Protein AF-A0A834GUD8-F1 (afdb_monomer_lite)

Structure (mmCIF, N/CA/C/O backbone):
data_AF-A0A834GUD8-F1
#
_entry.id   AF-A0A834GUD8-F1
#
loop_
_atom_site.group_PDB
_atom_site.id
_atom_site.type_symbol
_atom_site.label_atom_id
_atom_site.label_alt_id
_atom_site.label_comp_id
_atom_site.label_asym_id
_atom_site.label_entity_id
_atom_site.label_seq_id
_atom_site.pdbx_PDB_ins_code
_atom_site.Cartn_x
_atom_site.Cartn_y
_atom_site.Cartn_z
_atom_site.occupancy
_atom_site.B_iso_or_equiv
_atom_site.auth_seq_id
_atom_site.auth_comp_id
_atom_site.auth_asym_id
_atom_site.auth_atom_id
_atom_site.pdbx_PDB_model_num
ATOM 1 N N . MET A 1 1 ? 42.272 -45.986 -9.118 1.00 49.66 1 MET A N 1
ATOM 2 C CA . MET A 1 1 ? 42.558 -44.817 -8.260 1.00 49.66 1 MET A CA 1
ATOM 3 C C . MET A 1 1 ? 42.253 -45.215 -6.823 1.00 49.66 1 MET A C 1
ATOM 5 O O . MET A 1 1 ? 41.093 -45.500 -6.550 1.00 49.66 1 MET A O 1
ATOM 9 N N . PRO A 1 2 ? 43.260 -45.378 -5.947 1.00 50.12 2 PRO A N 1
ATOM 10 C CA . PRO A 1 2 ? 43.029 -45.822 -4.575 1.00 50.12 2 PRO A CA 1
ATOM 11 C C . PRO A 1 2 ? 42.358 -44.709 -3.743 1.00 50.12 2 PRO A C 1
ATOM 13 O O . PRO A 1 2 ? 42.680 -43.537 -3.944 1.00 50.12 2 PRO A O 1
ATOM 16 N N . PRO A 1 3 ? 41.477 -45.044 -2.780 1.00 53.97 3 PRO A N 1
ATOM 17 C CA . PRO A 1 3 ? 40.710 -44.086 -1.966 1.00 53.97 3 PRO A CA 1
ATOM 18 C C . PRO A 1 3 ? 41.552 -43.280 -0.952 1.00 53.97 3 PRO A C 1
ATOM 20 O O . PRO A 1 3 ? 41.007 -42.685 -0.031 1.00 53.97 3 PRO A O 1
ATOM 23 N N . ASN A 1 4 ? 42.878 -43.230 -1.109 1.00 57.09 4 ASN A N 1
ATOM 24 C CA . ASN A 1 4 ? 43.806 -42.740 -0.084 1.00 57.09 4 ASN A CA 1
ATOM 25 C C . ASN A 1 4 ? 44.535 -41.433 -0.429 1.00 57.09 4 ASN A C 1
ATOM 27 O O . ASN A 1 4 ? 45.380 -40.983 0.339 1.00 57.09 4 ASN A O 1
ATOM 31 N N . VAL A 1 5 ? 44.212 -40.788 -1.553 1.00 58.09 5 VAL A N 1
ATOM 32 C CA . VAL A 1 5 ? 44.863 -39.518 -1.930 1.00 58.09 5 VAL A CA 1
ATOM 33 C C . VAL A 1 5 ? 44.406 -38.368 -1.020 1.00 58.09 5 VAL A C 1
ATOM 35 O O . VAL A 1 5 ? 45.212 -37.531 -0.627 1.00 58.09 5 VAL A O 1
ATOM 38 N N . LEU A 1 6 ? 43.134 -38.379 -0.601 1.00 54.84 6 LEU A N 1
ATOM 39 C CA . LEU A 1 6 ? 42.588 -37.394 0.340 1.00 54.84 6 LEU A CA 1
ATOM 40 C C . LEU A 1 6 ? 43.208 -37.526 1.741 1.00 54.84 6 LEU A C 1
ATOM 42 O O . LEU A 1 6 ? 43.510 -36.518 2.373 1.00 54.84 6 LEU A O 1
ATOM 46 N N . ALA A 1 7 ? 43.472 -38.753 2.201 1.00 59.22 7 ALA A N 1
ATOM 47 C CA . ALA A 1 7 ? 44.131 -38.994 3.484 1.00 59.22 7 ALA A CA 1
ATOM 48 C C . ALA A 1 7 ? 45.615 -38.585 3.467 1.00 59.22 7 ALA A C 1
ATOM 50 O O . ALA A 1 7 ? 46.128 -38.106 4.476 1.00 59.22 7 ALA A O 1
ATOM 51 N N . ALA A 1 8 ? 46.299 -38.724 2.325 1.00 58.16 8 ALA A N 1
ATOM 52 C CA . ALA A 1 8 ? 47.696 -38.316 2.175 1.00 58.16 8 ALA A CA 1
ATOM 53 C C . ALA A 1 8 ? 47.874 -36.785 2.148 1.00 58.16 8 ALA A C 1
ATOM 55 O O . ALA A 1 8 ? 48.833 -36.280 2.727 1.00 58.16 8 ALA A O 1
ATOM 56 N N . LEU A 1 9 ? 46.936 -36.033 1.552 1.00 56.38 9 LEU A N 1
ATOM 57 C CA . LEU A 1 9 ? 46.985 -34.562 1.564 1.00 56.38 9 LEU A CA 1
ATOM 58 C C . LEU A 1 9 ? 46.750 -33.960 2.961 1.00 56.38 9 LEU A C 1
ATOM 60 O O . LEU A 1 9 ? 47.316 -32.917 3.277 1.00 56.38 9 LEU A O 1
ATOM 64 N N . LEU A 1 10 ? 45.960 -34.623 3.811 1.00 57.00 10 LEU A N 1
ATOM 65 C CA . LEU A 1 10 ? 45.661 -34.179 5.181 1.00 57.00 10 LEU A CA 1
ATOM 66 C C . LEU A 1 10 ? 46.844 -34.303 6.158 1.00 57.00 10 LEU A C 1
ATOM 68 O O . LEU A 1 10 ? 46.809 -33.699 7.227 1.00 57.00 10 LEU A O 1
ATOM 72 N N . HIS A 1 11 ? 47.890 -35.053 5.801 1.00 62.09 11 HIS A N 1
ATOM 73 C CA . HIS A 1 11 ? 49.097 -35.207 6.622 1.00 62.09 11 HIS A CA 1
ATOM 74 C C . HIS A 1 11 ? 50.254 -34.307 6.169 1.00 62.09 11 HIS A C 1
ATOM 76 O O . HIS A 1 11 ? 51.319 -34.338 6.787 1.00 62.09 11 HIS A O 1
ATOM 82 N N . HIS A 1 12 ? 50.072 -33.493 5.120 1.00 64.12 12 HIS A N 1
ATOM 83 C CA . HIS A 1 12 ? 51.089 -32.520 4.733 1.00 64.12 12 HIS A CA 1
ATOM 84 C C . HIS A 1 12 ? 51.096 -31.357 5.743 1.00 64.12 12 HIS A C 1
ATOM 86 O O . HIS A 1 12 ? 50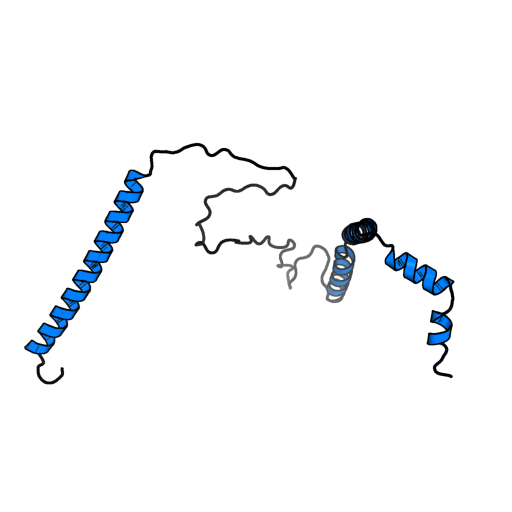.049 -30.736 5.963 1.00 64.12 12 HIS A O 1
ATOM 92 N N . PRO A 1 13 ? 52.251 -31.027 6.350 1.00 66.12 13 PRO A N 1
ATOM 93 C CA . PRO A 1 13 ? 52.337 -29.983 7.373 1.00 66.12 13 PRO A CA 1
ATOM 94 C C . PRO A 1 13 ? 51.898 -28.610 6.844 1.00 66.12 13 PRO A C 1
ATOM 96 O O . PRO A 1 13 ? 51.320 -27.828 7.594 1.00 66.12 13 PRO A O 1
ATOM 99 N N . ASP A 1 14 ? 52.081 -28.353 5.546 1.00 67.38 14 ASP A N 1
ATOM 100 C CA . ASP A 1 14 ? 51.707 -27.092 4.895 1.00 67.38 14 ASP A CA 1
ATOM 101 C C . ASP A 1 14 ? 50.188 -26.900 4.789 1.00 67.38 14 ASP A C 1
ATOM 103 O O . ASP A 1 14 ? 49.686 -25.787 4.931 1.00 67.38 14 ASP A O 1
ATOM 107 N N . VAL A 1 15 ? 49.430 -27.985 4.597 1.00 63.06 15 VAL A N 1
ATOM 108 C CA . VAL A 1 15 ? 47.960 -27.938 4.512 1.00 63.06 15 VAL A CA 1
ATOM 109 C C . VAL A 1 15 ? 47.361 -27.688 5.896 1.00 63.06 15 VAL A C 1
ATOM 111 O O . VAL A 1 15 ? 46.429 -26.899 6.040 1.00 63.06 15 VAL A O 1
ATOM 114 N N . LEU A 1 16 ? 47.934 -28.295 6.939 1.00 58.78 16 LEU A N 1
ATOM 115 C CA . LEU A 1 16 ? 47.540 -28.041 8.327 1.00 58.78 16 LEU A CA 1
ATOM 116 C C . LEU A 1 16 ? 47.953 -26.641 8.802 1.00 58.78 16 LEU A C 1
ATOM 118 O O . LEU A 1 16 ? 47.216 -26.032 9.575 1.00 58.78 16 LEU A O 1
ATOM 122 N N . ALA A 1 17 ? 49.086 -26.113 8.332 1.00 60.81 17 ALA A N 1
ATOM 123 C CA . ALA A 1 17 ? 49.495 -24.732 8.585 1.00 60.81 17 ALA A CA 1
ATOM 124 C C . ALA A 1 17 ? 48.551 -23.729 7.904 1.00 60.81 17 ALA A C 1
ATOM 126 O O . ALA A 1 17 ? 48.143 -22.759 8.537 1.00 60.81 17 ALA A O 1
ATOM 127 N N . ALA A 1 18 ? 48.126 -24.000 6.666 1.00 58.62 18 ALA A N 1
ATOM 128 C CA . ALA A 1 18 ? 47.130 -23.188 5.971 1.00 58.62 18 ALA A CA 1
ATOM 129 C C . ALA A 1 18 ? 45.751 -23.241 6.657 1.00 58.62 18 ALA A C 1
ATOM 131 O O . ALA A 1 18 ? 45.103 -22.210 6.816 1.00 58.62 18 ALA A O 1
ATOM 132 N N . LEU A 1 19 ? 45.318 -24.416 7.132 1.00 57.81 19 LEU A N 1
ATOM 133 C CA . LEU A 1 19 ? 44.060 -24.570 7.875 1.00 57.81 19 LEU A CA 1
ATOM 134 C C . LEU A 1 19 ? 44.107 -23.918 9.265 1.00 57.81 19 LEU A C 1
ATOM 136 O O . LEU A 1 19 ? 43.109 -23.347 9.697 1.00 57.81 19 LEU A O 1
ATOM 140 N N . ARG A 1 20 ? 45.255 -23.953 9.953 1.00 57.31 20 ARG A N 1
ATOM 141 C CA . ARG A 1 20 ? 45.468 -23.209 11.208 1.00 57.31 20 ARG A CA 1
ATOM 142 C C . ARG A 1 20 ? 45.492 -21.702 10.974 1.00 57.31 20 ARG A C 1
ATOM 144 O O . ARG A 1 20 ? 44.808 -20.986 11.686 1.00 57.31 20 ARG A O 1
ATOM 151 N N . SER A 1 21 ? 46.158 -21.242 9.916 1.00 61.69 21 SER A N 1
ATOM 152 C CA . SER A 1 21 ? 46.143 -19.831 9.512 1.00 61.69 21 SER A CA 1
ATOM 153 C C . SER A 1 21 ? 44.737 -19.332 9.160 1.00 61.69 21 SER A C 1
ATOM 155 O O . SER A 1 21 ? 44.457 -18.152 9.339 1.00 61.69 21 SER A O 1
ATOM 157 N N . LEU A 1 22 ? 43.856 -20.208 8.665 1.00 57.22 22 LEU A N 1
ATOM 158 C CA . LEU A 1 22 ? 42.448 -19.896 8.407 1.00 57.22 22 LEU A CA 1
ATOM 159 C C . LEU A 1 22 ? 41.607 -19.877 9.699 1.00 57.22 22 LEU A C 1
ATOM 161 O O . LEU A 1 22 ? 40.606 -19.170 9.769 1.00 57.22 22 LEU A O 1
ATOM 165 N N . ALA A 1 23 ? 42.016 -20.634 10.721 1.00 60.12 23 ALA A N 1
ATOM 166 C CA . ALA A 1 23 ? 41.405 -20.624 12.051 1.00 60.12 23 ALA A CA 1
ATOM 167 C C . ALA A 1 23 ? 41.859 -19.431 12.917 1.00 60.12 23 ALA A C 1
ATOM 169 O O . ALA A 1 23 ? 41.153 -19.070 13.854 1.00 60.12 23 ALA A O 1
ATOM 170 N N . ASP A 1 24 ? 42.987 -18.803 12.570 1.00 64.31 24 ASP A N 1
ATOM 171 C CA . ASP A 1 24 ? 43.529 -17.594 13.210 1.00 64.31 24 ASP A CA 1
ATOM 172 C C . ASP A 1 24 ? 43.032 -16.286 12.561 1.00 64.31 24 ASP A C 1
ATOM 174 O O . ASP A 1 24 ? 43.551 -15.204 12.849 1.00 64.31 24 ASP A O 1
ATOM 178 N N . ILE A 1 25 ? 42.024 -16.348 11.681 1.00 66.00 25 ILE A N 1
ATOM 179 C CA . ILE A 1 25 ? 41.350 -15.142 11.192 1.00 66.00 25 ILE A CA 1
ATOM 180 C C . ILE A 1 25 ? 40.587 -14.536 12.373 1.00 66.00 25 ILE A C 1
ATOM 182 O O . ILE A 1 25 ? 39.489 -14.973 12.720 1.00 66.00 25 ILE A O 1
ATOM 186 N N . ASP A 1 26 ? 41.189 -13.524 12.995 1.00 75.00 26 ASP A N 1
ATOM 187 C CA . ASP A 1 26 ? 40.557 -12.739 14.049 1.00 75.00 26 ASP A CA 1
ATOM 188 C C . ASP A 1 26 ? 39.240 -12.137 13.533 1.00 75.00 26 ASP A C 1
ATOM 190 O O . ASP A 1 26 ? 39.097 -11.792 12.352 1.00 75.00 26 ASP A O 1
ATOM 194 N N . LEU A 1 27 ? 38.277 -11.966 14.438 1.00 74.00 27 LEU A N 1
ATOM 195 C CA . LEU A 1 27 ? 37.005 -11.311 14.163 1.00 74.00 27 LEU A CA 1
ATOM 196 C C . LEU A 1 27 ? 37.228 -9.946 13.501 1.00 74.00 27 LEU A C 1
ATOM 198 O O . LEU A 1 27 ? 36.449 -9.566 12.635 1.00 74.00 27 LEU A O 1
ATOM 202 N N . ALA A 1 28 ? 38.318 -9.249 13.835 1.00 72.81 28 ALA A N 1
ATOM 203 C CA . ALA A 1 28 ? 38.715 -7.999 13.196 1.00 72.81 28 ALA A CA 1
ATOM 204 C C . ALA A 1 28 ? 39.062 -8.157 11.705 1.00 72.81 28 ALA A C 1
ATOM 206 O O . ALA A 1 28 ? 38.670 -7.323 10.895 1.00 72.81 28 ALA A O 1
ATOM 207 N N . THR A 1 29 ? 39.759 -9.225 11.314 1.00 77.88 29 THR A N 1
ATOM 208 C CA . THR A 1 29 ? 40.097 -9.502 9.909 1.00 77.88 29 THR A CA 1
ATOM 209 C C . THR A 1 29 ? 38.877 -9.986 9.132 1.00 77.88 29 THR A C 1
ATOM 211 O O . THR A 1 29 ? 38.681 -9.564 7.993 1.00 77.88 29 THR A O 1
ATOM 214 N N . ALA A 1 30 ? 38.017 -10.797 9.756 1.00 75.88 30 ALA A N 1
ATOM 215 C CA . ALA A 1 30 ? 36.729 -11.184 9.183 1.00 75.88 30 ALA A CA 1
ATOM 216 C C . ALA A 1 30 ? 35.793 -9.972 9.014 1.00 75.88 30 ALA A C 1
ATOM 218 O O . ALA A 1 30 ? 35.162 -9.823 7.972 1.00 75.88 30 ALA A O 1
ATOM 219 N N . MET A 1 31 ? 35.755 -9.064 9.995 1.00 74.69 31 ME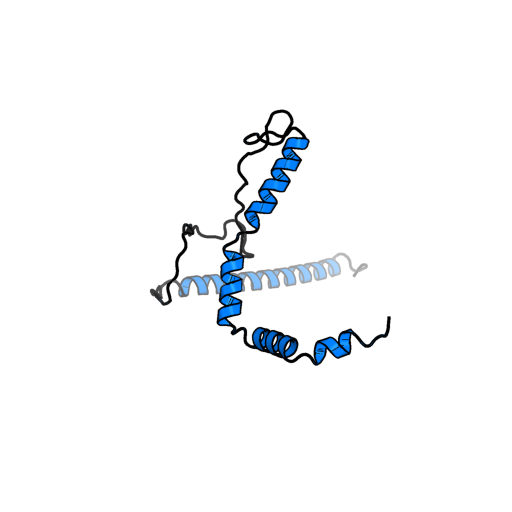T A N 1
ATOM 220 C CA . MET A 1 31 ? 35.031 -7.792 9.914 1.00 74.69 31 MET A CA 1
ATOM 221 C C . MET A 1 31 ? 35.627 -6.860 8.863 1.00 74.69 31 MET A C 1
ATOM 223 O O . MET A 1 31 ? 34.870 -6.212 8.153 1.00 74.69 31 MET A O 1
ATOM 227 N N . LEU A 1 32 ? 36.953 -6.811 8.719 1.00 79.25 32 LEU A N 1
ATOM 228 C CA . LEU A 1 32 ? 37.610 -6.030 7.674 1.00 79.25 32 LEU A CA 1
ATOM 229 C C . LEU A 1 32 ? 37.266 -6.583 6.287 1.00 79.25 32 LEU A C 1
ATOM 231 O O . LEU A 1 32 ? 36.947 -5.812 5.392 1.00 79.25 32 LEU A O 1
ATOM 235 N N . TRP A 1 33 ? 37.254 -7.907 6.115 1.00 78.75 33 TRP A N 1
ATOM 236 C CA . TRP A 1 33 ? 36.789 -8.549 4.882 1.00 78.75 33 TRP A CA 1
ATOM 237 C C . TRP A 1 33 ? 35.301 -8.306 4.615 1.00 78.75 33 TRP A C 1
ATOM 239 O O . TRP A 1 33 ? 34.924 -8.056 3.471 1.00 78.75 33 TRP A O 1
ATOM 249 N N . TRP A 1 34 ? 34.461 -8.325 5.650 1.00 78.12 34 TRP A N 1
ATOM 250 C CA . TRP A 1 34 ? 33.038 -8.004 5.537 1.00 78.12 34 TRP A CA 1
ATOM 251 C C . TRP A 1 34 ? 32.815 -6.527 5.166 1.00 78.12 34 TRP A C 1
ATOM 253 O O . TRP A 1 34 ? 32.085 -6.244 4.223 1.00 78.12 34 TRP A O 1
ATOM 263 N N . MET A 1 35 ? 33.539 -5.592 5.792 1.00 70.12 35 MET A N 1
ATOM 264 C CA . MET A 1 35 ? 33.510 -4.159 5.456 1.00 70.12 35 MET A CA 1
ATOM 265 C C . MET A 1 35 ? 34.063 -3.865 4.055 1.00 70.12 35 MET A C 1
ATOM 267 O O . MET A 1 35 ? 33.559 -2.978 3.372 1.00 70.12 35 MET A O 1
ATOM 271 N N . VAL A 1 36 ? 35.087 -4.598 3.608 1.00 68.81 36 VAL A N 1
ATOM 272 C CA . VAL A 1 36 ? 35.624 -4.475 2.242 1.00 68.81 36 VAL A CA 1
ATOM 273 C C . VAL A 1 36 ? 34.657 -5.075 1.214 1.00 68.81 36 VAL A C 1
ATOM 275 O O . VAL A 1 36 ? 34.535 -4.532 0.118 1.00 68.81 36 VAL A O 1
ATOM 278 N N . SER A 1 37 ? 33.921 -6.132 1.566 1.00 63.56 37 SER A N 1
ATOM 279 C CA . SER A 1 37 ? 32.892 -6.724 0.696 1.00 63.56 37 SER A CA 1
ATOM 280 C C . SER A 1 37 ? 31.665 -5.817 0.557 1.00 63.56 37 SER A C 1
ATOM 282 O O . SER A 1 37 ? 31.164 -5.657 -0.550 1.00 63.56 37 SER A O 1
ATOM 284 N N . ASP A 1 38 ? 31.243 -5.139 1.629 1.00 58.72 38 ASP A N 1
ATOM 285 C CA . ASP A 1 38 ? 30.181 -4.119 1.571 1.00 58.72 38 ASP A CA 1
ATOM 286 C C . ASP A 1 38 ? 30.591 -2.883 0.740 1.00 58.72 38 ASP A C 1
ATOM 288 O O . ASP A 1 38 ? 29.737 -2.193 0.180 1.00 58.72 38 ASP A O 1
ATOM 292 N N . ALA A 1 39 ? 31.897 -2.599 0.625 1.00 57.34 39 ALA A N 1
ATOM 293 C CA . ALA A 1 39 ? 32.421 -1.485 -0.170 1.00 57.34 39 ALA A CA 1
ATOM 294 C C . ALA A 1 39 ? 32.505 -1.792 -1.678 1.00 57.34 39 ALA A C 1
ATOM 296 O O . ALA A 1 39 ? 32.412 -0.874 -2.498 1.00 57.34 39 ALA A O 1
ATOM 297 N N . VAL A 1 40 ? 32.639 -3.065 -2.069 1.00 54.41 40 VAL A N 1
ATOM 298 C CA . VAL A 1 40 ? 32.535 -3.497 -3.471 1.00 54.41 40 VAL A CA 1
ATOM 299 C C . VAL A 1 40 ? 31.074 -3.829 -3.749 1.00 54.41 40 VAL A C 1
ATOM 301 O O . VAL A 1 40 ? 30.661 -4.982 -3.787 1.00 54.41 40 VAL A O 1
ATOM 304 N N . GLY A 1 41 ? 30.269 -2.780 -3.904 1.00 52.50 41 GLY A N 1
ATOM 305 C CA . GLY A 1 41 ? 28.837 -2.902 -4.138 1.00 52.50 41 GLY A CA 1
ATOM 306 C C . GLY A 1 41 ? 28.506 -3.821 -5.321 1.00 52.50 41 GLY A C 1
ATOM 307 O O . GLY A 1 41 ? 28.655 -3.441 -6.483 1.00 52.50 41 GLY A O 1
ATOM 308 N N . GLU A 1 42 ? 27.933 -4.988 -5.018 1.00 54.72 42 GLU A N 1
ATOM 309 C CA . GLU A 1 42 ? 27.256 -5.889 -5.970 1.00 54.72 42 GLU A CA 1
ATOM 310 C C . GLU A 1 42 ? 26.118 -5.204 -6.754 1.00 54.72 42 GLU A C 1
ATOM 312 O O . GLU A 1 42 ? 25.630 -5.729 -7.755 1.00 54.72 42 GLU A O 1
ATOM 317 N N . ALA A 1 43 ? 25.718 -3.996 -6.352 1.00 53.72 43 ALA A N 1
ATOM 318 C CA . ALA A 1 43 ? 24.734 -3.179 -7.051 1.00 53.72 43 ALA A CA 1
ATOM 319 C C . ALA A 1 43 ? 25.146 -2.816 -8.494 1.00 53.72 43 ALA A C 1
ATOM 321 O O . ALA A 1 43 ? 24.276 -2.597 -9.336 1.00 53.72 43 ALA A O 1
ATOM 322 N N . GLY A 1 44 ? 26.449 -2.778 -8.803 1.00 52.38 44 GLY A N 1
ATOM 323 C CA . GLY A 1 44 ? 26.936 -2.415 -10.139 1.00 52.38 44 GLY A CA 1
ATOM 324 C C . GLY A 1 44 ? 26.719 -3.497 -11.203 1.00 52.38 44 GLY A C 1
ATOM 325 O O . GLY A 1 44 ? 26.412 -3.177 -12.347 1.00 52.38 44 GLY A O 1
ATOM 326 N N . ALA A 1 45 ? 26.830 -4.779 -10.844 1.00 55.25 45 ALA A N 1
ATOM 327 C CA . ALA A 1 45 ? 26.749 -5.875 -11.816 1.00 55.25 45 ALA A CA 1
ATOM 328 C C . ALA A 1 45 ? 25.304 -6.182 -12.247 1.00 55.25 45 ALA A C 1
ATOM 330 O O . ALA A 1 45 ? 25.051 -6.490 -13.411 1.00 55.25 45 ALA A O 1
ATOM 331 N N . VAL A 1 46 ? 24.341 -6.058 -11.328 1.00 58.81 46 VAL A N 1
ATOM 332 C CA . VAL A 1 46 ? 22.918 -6.323 -11.608 1.00 58.81 46 VAL A CA 1
ATOM 333 C C . VAL A 1 46 ? 22.320 -5.261 -12.537 1.00 58.81 46 VAL A C 1
ATOM 335 O O . VAL A 1 46 ? 21.525 -5.597 -13.413 1.00 58.81 46 VAL A O 1
ATOM 338 N N . HIS A 1 47 ? 22.734 -3.998 -12.393 1.00 61.22 47 HIS A N 1
ATOM 339 C CA . HIS A 1 47 ? 22.253 -2.902 -13.239 1.00 61.22 47 HIS A CA 1
ATOM 340 C C . HIS A 1 47 ? 22.654 -3.107 -14.709 1.00 61.22 47 HIS A C 1
ATOM 342 O O . HIS A 1 47 ? 21.813 -3.030 -15.600 1.00 61.22 47 HIS A O 1
ATOM 348 N N . VAL A 1 48 ? 23.915 -3.485 -14.953 1.00 70.44 48 VAL A N 1
ATOM 349 C CA . VAL A 1 48 ? 24.458 -3.672 -16.310 1.00 70.44 48 VAL A CA 1
ATOM 350 C C . VAL A 1 48 ? 23.755 -4.813 -17.054 1.00 70.44 48 VAL A C 1
ATOM 352 O O . VAL A 1 48 ? 23.390 -4.661 -18.218 1.00 70.44 48 VAL A O 1
ATOM 355 N N . VAL A 1 49 ? 23.492 -5.938 -16.383 1.00 83.19 49 VAL A N 1
ATOM 356 C CA . VAL A 1 49 ? 22.830 -7.096 -17.012 1.00 83.19 49 VAL A CA 1
ATOM 357 C C . VAL A 1 49 ? 21.377 -6.787 -17.392 1.00 83.19 49 VAL A C 1
ATOM 359 O O . VAL A 1 49 ? 20.909 -7.205 -18.455 1.00 83.19 49 VAL A O 1
ATOM 362 N N . ILE A 1 50 ? 20.652 -6.056 -16.541 1.00 83.75 50 ILE A N 1
ATOM 363 C CA . ILE A 1 50 ? 19.256 -5.685 -16.806 1.00 83.75 50 ILE A CA 1
ATOM 364 C C . ILE A 1 50 ? 19.177 -4.688 -17.968 1.00 83.75 50 ILE A C 1
ATOM 366 O O . ILE A 1 50 ? 18.354 -4.876 -18.867 1.00 83.75 50 ILE A O 1
ATOM 370 N N . ASP A 1 51 ? 20.062 -3.690 -18.008 1.00 84.75 51 ASP A N 1
ATOM 371 C CA . ASP A 1 51 ? 20.107 -2.702 -19.092 1.00 84.75 51 ASP A CA 1
ATOM 372 C C . ASP A 1 51 ? 20.396 -3.361 -20.447 1.00 84.75 51 ASP A C 1
ATOM 374 O O . ASP A 1 51 ? 19.747 -3.057 -21.452 1.00 84.75 51 ASP A O 1
ATOM 378 N N . GLU A 1 52 ? 21.332 -4.313 -20.490 1.00 88.25 52 GLU A N 1
ATOM 379 C CA . GLU A 1 52 ? 21.631 -5.085 -21.698 1.00 88.25 52 GLU A CA 1
ATOM 380 C C . GLU A 1 52 ? 20.435 -5.912 -22.184 1.00 88.25 52 GLU A C 1
ATOM 382 O O . GLU A 1 52 ? 20.189 -6.001 -23.393 1.00 88.25 52 GLU A O 1
ATOM 387 N N . LEU A 1 53 ? 19.675 -6.512 -21.266 1.00 90.50 53 LEU A N 1
ATOM 388 C CA . LEU A 1 53 ? 18.472 -7.265 -21.611 1.00 90.50 53 LEU A CA 1
ATOM 389 C C . LEU A 1 53 ? 17.376 -6.342 -22.156 1.00 90.50 53 LEU A C 1
ATOM 391 O O . LEU A 1 53 ? 16.770 -6.646 -23.184 1.00 90.50 53 LEU A O 1
ATOM 395 N N . LEU A 1 54 ? 17.145 -5.200 -21.511 1.00 88.94 54 LEU A N 1
ATOM 396 C CA . LEU A 1 54 ? 16.147 -4.229 -21.955 1.00 88.94 54 LEU A CA 1
ATOM 397 C C . LEU A 1 54 ? 16.487 -3.677 -23.348 1.00 88.94 54 LEU A C 1
ATOM 399 O O . LEU A 1 54 ? 15.617 -3.639 -24.223 1.00 88.94 54 LEU A O 1
ATOM 403 N N . LYS A 1 55 ? 17.763 -3.363 -23.603 1.00 90.06 55 LYS A N 1
ATOM 404 C CA . LYS A 1 55 ? 18.247 -2.946 -24.930 1.00 90.06 55 LYS A CA 1
ATOM 405 C C . LYS A 1 55 ? 17.965 -3.984 -26.014 1.00 90.06 55 LYS A C 1
ATOM 407 O O . LYS A 1 55 ? 17.522 -3.625 -27.105 1.00 90.06 55 LYS A O 1
ATOM 412 N N . LYS A 1 56 ? 18.155 -5.277 -25.719 1.00 91.31 56 LYS A N 1
ATOM 413 C CA . LYS A 1 56 ? 17.832 -6.373 -26.657 1.00 91.31 56 LYS A CA 1
ATOM 414 C C . LYS A 1 56 ? 16.346 -6.424 -27.017 1.00 91.31 56 LYS A C 1
ATOM 416 O O . LYS A 1 56 ? 16.008 -6.814 -28.130 1.00 91.31 56 LYS A O 1
ATOM 421 N N . HIS A 1 57 ? 15.470 -6.001 -26.111 1.00 87.62 57 HIS A N 1
ATOM 422 C CA . HIS A 1 57 ? 14.024 -5.931 -26.334 1.00 87.62 57 HIS A CA 1
ATOM 423 C C . HIS A 1 57 ? 13.549 -4.586 -26.911 1.00 87.62 57 HIS A C 1
ATOM 425 O O . HIS A 1 57 ? 12.348 -4.325 -26.952 1.00 87.62 57 HIS A O 1
ATOM 431 N N . GLY A 1 58 ? 14.470 -3.747 -27.398 1.00 86.88 58 GLY A N 1
ATOM 432 C CA . GLY A 1 58 ? 14.148 -2.488 -28.073 1.00 86.88 58 GLY A CA 1
ATOM 433 C C . GLY A 1 58 ? 13.919 -1.303 -27.135 1.00 86.88 58 GLY A C 1
ATOM 434 O O . GLY A 1 58 ? 13.477 -0.250 -27.594 1.00 86.88 58 GLY A O 1
ATOM 435 N N . TRP A 1 59 ? 14.226 -1.443 -25.843 1.00 89.31 59 TRP A N 1
ATOM 436 C CA . TRP A 1 59 ? 14.229 -0.319 -24.908 1.00 89.31 59 TRP A CA 1
ATOM 437 C C . TRP A 1 59 ? 15.500 0.524 -25.075 1.00 89.31 59 TRP A C 1
ATOM 439 O O . TRP A 1 59 ? 16.583 -0.003 -25.334 1.00 89.31 59 TRP A O 1
ATOM 449 N N . LYS A 1 60 ? 15.371 1.846 -24.940 1.00 84.75 60 LYS A N 1
ATOM 450 C CA . LYS A 1 60 ? 16.479 2.800 -25.059 1.00 84.75 60 LYS A CA 1
ATOM 451 C C . LYS A 1 60 ? 16.780 3.416 -23.698 1.00 84.75 60 LYS A C 1
ATOM 453 O O . LYS A 1 60 ? 15.871 3.675 -22.916 1.00 84.75 60 LYS A O 1
ATOM 458 N N . GLU A 1 61 ? 18.060 3.653 -23.430 1.00 81.88 61 GLU A N 1
ATOM 459 C CA . GLU A 1 61 ? 18.488 4.323 -22.202 1.00 81.88 61 GLU A CA 1
ATOM 460 C C . GLU A 1 61 ? 17.885 5.728 -22.118 1.00 81.88 61 GLU A C 1
ATOM 462 O O . GLU A 1 61 ? 17.844 6.456 -23.110 1.00 81.88 61 GLU A O 1
ATOM 467 N N . GLY A 1 62 ? 17.416 6.108 -20.929 1.00 82.00 62 GLY A N 1
ATOM 468 C CA . GLY A 1 62 ? 16.803 7.418 -20.696 1.00 82.00 62 GLY A CA 1
ATOM 469 C C . GLY A 1 62 ? 15.354 7.546 -21.174 1.00 82.00 62 GLY A C 1
ATOM 470 O O . GLY A 1 62 ? 14.787 8.632 -21.072 1.00 82.00 62 GLY A O 1
ATOM 471 N N . THR A 1 63 ? 14.741 6.456 -21.648 1.00 83.69 63 THR A N 1
ATOM 472 C CA . THR A 1 63 ? 13.365 6.432 -22.152 1.00 83.69 63 THR A CA 1
ATOM 473 C C . THR A 1 63 ? 12.420 5.670 -21.213 1.00 83.69 63 THR A C 1
ATOM 475 O O . THR A 1 63 ? 12.752 4.613 -20.677 1.00 83.69 63 THR A O 1
ATOM 478 N N . GLY A 1 64 ? 11.204 6.190 -21.019 1.00 84.44 64 GLY A N 1
ATOM 479 C CA . GLY A 1 64 ? 10.166 5.537 -20.222 1.00 84.44 64 GLY A CA 1
ATOM 480 C C . GLY A 1 64 ? 9.691 4.228 -20.854 1.00 84.44 64 GLY A C 1
ATOM 481 O O . GLY A 1 64 ? 9.633 4.099 -22.072 1.00 84.44 64 GLY A O 1
ATOM 482 N N . LEU A 1 65 ? 9.318 3.229 -20.054 1.00 84.44 65 LEU A N 1
ATOM 483 C CA . LEU A 1 65 ? 8.796 1.975 -20.604 1.00 84.44 65 LEU A CA 1
ATOM 484 C C . LEU A 1 65 ? 7.383 2.168 -21.194 1.00 84.44 65 LEU A C 1
ATOM 486 O O . LEU A 1 65 ? 6.498 2.705 -20.527 1.00 84.44 65 LEU A O 1
ATOM 490 N N . GLY A 1 66 ? 7.151 1.683 -22.417 1.00 85.62 66 GLY A N 1
ATOM 491 C CA . GLY A 1 66 ? 5.836 1.662 -23.064 1.00 85.62 66 GLY A CA 1
ATOM 492 C C . GLY A 1 66 ? 5.857 2.104 -24.532 1.00 85.62 66 GLY A C 1
ATOM 493 O O . GLY A 1 66 ? 6.873 2.568 -25.029 1.00 85.62 66 GLY A O 1
ATOM 494 N N . ILE A 1 67 ? 4.730 1.938 -25.236 1.00 81.31 67 ILE A N 1
ATOM 495 C CA . ILE A 1 67 ? 4.606 2.165 -26.693 1.00 81.31 67 ILE A CA 1
ATOM 496 C C . ILE A 1 67 ? 4.956 3.607 -27.099 1.00 81.31 67 ILE A C 1
ATOM 498 O O . ILE A 1 67 ? 5.498 3.822 -28.178 1.00 81.31 67 ILE A O 1
ATOM 502 N N . SER A 1 68 ? 4.649 4.582 -26.242 1.00 83.44 68 SER A N 1
ATOM 503 C CA . SER A 1 68 ? 4.930 6.004 -26.466 1.00 83.44 68 SER A CA 1
ATOM 504 C C . SER A 1 68 ? 5.810 6.574 -25.353 1.00 83.44 68 SER A C 1
ATOM 506 O O . SER A 1 68 ? 5.674 7.743 -24.999 1.00 83.44 68 SER A O 1
ATOM 508 N N . GLU A 1 69 ? 6.667 5.738 -24.761 1.00 84.62 69 GLU A N 1
ATOM 509 C CA . GLU A 1 69 ? 7.606 6.158 -23.715 1.00 84.62 69 GLU A CA 1
ATOM 510 C C . GLU A 1 69 ? 6.920 6.696 -22.443 1.00 84.62 69 GLU A C 1
ATOM 512 O O . GLU A 1 69 ? 7.494 7.458 -21.671 1.00 84.62 69 GLU A O 1
ATOM 517 N N . GLN A 1 70 ? 5.668 6.291 -22.204 1.00 86.31 70 GLN A N 1
ATOM 518 C CA . GLN A 1 70 ? 4.814 6.858 -21.155 1.00 86.31 70 GLN A CA 1
ATOM 519 C C . GLN A 1 70 ? 5.212 6.464 -19.723 1.00 86.31 70 GLN A C 1
ATOM 521 O O . GLN A 1 70 ? 4.646 6.971 -18.752 1.00 86.31 70 GLN A O 1
ATOM 526 N N . GLY A 1 71 ? 6.116 5.496 -19.579 1.00 87.69 71 GLY A N 1
ATOM 527 C CA . GLY A 1 71 ? 6.614 5.049 -18.287 1.00 87.69 71 GLY A CA 1
ATOM 528 C C . GLY A 1 71 ? 7.416 6.143 -17.590 1.00 87.69 71 GLY A C 1
ATOM 529 O O . GLY A 1 71 ? 8.118 6.931 -18.216 1.00 87.69 71 GLY A O 1
ATOM 530 N N . ARG A 1 72 ? 7.339 6.192 -16.261 1.00 85.56 72 ARG A N 1
ATOM 531 C CA . ARG A 1 72 ? 8.175 7.108 -15.480 1.00 85.56 72 ARG A CA 1
ATOM 532 C C . ARG A 1 72 ? 9.628 6.638 -15.514 1.00 85.56 72 ARG A C 1
ATOM 534 O O . ARG A 1 72 ? 9.884 5.456 -15.322 1.00 85.56 72 ARG A O 1
ATOM 541 N N . LEU A 1 73 ? 10.545 7.582 -15.712 1.00 82.62 73 LEU A N 1
ATOM 542 C CA . LEU A 1 73 ? 11.991 7.343 -15.656 1.00 82.62 73 LEU A CA 1
ATOM 543 C C . LEU A 1 73 ? 12.475 7.130 -14.222 1.00 82.62 73 LEU A C 1
ATOM 545 O O . LEU A 1 73 ? 13.274 6.246 -13.950 1.00 82.62 73 LEU A O 1
ATOM 549 N N . GLU A 1 74 ? 11.941 7.931 -13.302 1.00 84.38 74 GLU A N 1
ATOM 550 C CA . GLU A 1 74 ? 12.374 7.928 -11.911 1.00 84.38 74 GLU A CA 1
ATOM 551 C C . GLU A 1 74 ? 11.547 6.952 -11.066 1.00 84.38 74 GLU A C 1
ATOM 553 O O . GLU A 1 74 ? 10.303 7.031 -11.080 1.00 84.38 74 GLU A O 1
ATOM 558 N N . PRO A 1 75 ? 12.206 6.082 -10.276 1.00 88.50 75 PRO A N 1
ATOM 559 C CA . PRO A 1 75 ? 11.545 5.254 -9.283 1.00 88.50 75 PRO A CA 1
ATOM 560 C C . PRO A 1 75 ? 10.671 6.089 -8.351 1.00 88.50 75 PRO A C 1
ATOM 562 O O . PRO A 1 75 ? 11.033 7.174 -7.892 1.00 88.50 75 PRO A O 1
ATOM 565 N N . VAL A 1 76 ? 9.482 5.578 -8.045 1.00 87.56 76 VAL A N 1
ATOM 566 C CA . VAL A 1 76 ? 8.574 6.276 -7.138 1.00 87.56 76 VAL A CA 1
ATOM 567 C C . VAL A 1 76 ? 9.033 6.056 -5.706 1.00 87.56 76 VAL A C 1
ATOM 569 O O . VAL A 1 76 ? 9.098 4.920 -5.237 1.00 87.56 76 VAL A O 1
ATOM 572 N N . GLN A 1 77 ? 9.298 7.144 -4.988 1.00 86.88 77 GLN A N 1
ATOM 573 C CA . GLN A 1 77 ? 9.622 7.049 -3.574 1.00 86.88 77 GLN A CA 1
ATOM 574 C C . GLN A 1 77 ? 8.398 6.593 -2.774 1.00 86.88 77 GLN A C 1
ATOM 576 O O . GLN A 1 77 ? 7.358 7.253 -2.753 1.00 86.88 77 GLN A O 1
ATOM 581 N N . ALA A 1 78 ? 8.533 5.453 -2.101 1.00 87.94 78 ALA A N 1
ATOM 582 C CA . ALA A 1 78 ? 7.517 4.920 -1.209 1.00 87.94 78 ALA A CA 1
ATOM 583 C C . ALA A 1 78 ? 7.822 5.307 0.245 1.00 87.94 78 ALA A C 1
ATOM 585 O O . ALA A 1 78 ? 8.945 5.153 0.725 1.00 87.94 78 ALA A O 1
ATOM 586 N N . PHE A 1 79 ? 6.804 5.766 0.974 1.00 85.00 79 PHE A N 1
ATOM 587 C CA . PHE A 1 79 ? 6.919 6.037 2.406 1.00 85.00 79 PHE A CA 1
ATOM 588 C C . PHE A 1 79 ? 6.549 4.795 3.220 1.00 85.00 79 PHE A C 1
ATOM 590 O O . PHE A 1 79 ? 5.430 4.286 3.136 1.00 85.00 79 PHE A O 1
ATOM 597 N N . LEU A 1 80 ? 7.477 4.321 4.055 1.00 87.12 80 LEU A N 1
ATOM 598 C CA . LEU A 1 80 ? 7.231 3.174 4.925 1.00 87.12 80 LEU A CA 1
ATOM 599 C C . LEU A 1 80 ? 6.538 3.601 6.222 1.00 87.12 80 LEU A C 1
ATOM 601 O O . LEU A 1 80 ? 7.134 4.216 7.112 1.00 87.12 80 LEU A O 1
ATOM 605 N N . LYS A 1 81 ? 5.278 3.195 6.378 1.00 88.00 81 LYS A N 1
ATOM 606 C CA . LYS A 1 81 ? 4.530 3.400 7.616 1.00 88.00 81 LYS A CA 1
ATOM 607 C C . LYS A 1 81 ? 4.915 2.357 8.666 1.00 88.00 81 LYS A C 1
ATOM 609 O O . LYS A 1 81 ? 4.456 1.222 8.638 1.00 88.00 81 LYS A O 1
ATOM 614 N N . LYS A 1 82 ? 5.706 2.775 9.653 1.00 87.50 82 LYS A N 1
ATOM 615 C CA . LYS A 1 82 ? 6.184 1.898 10.741 1.00 87.50 82 LYS A CA 1
ATOM 616 C C . LYS A 1 82 ? 5.125 1.582 11.812 1.00 87.50 82 LYS A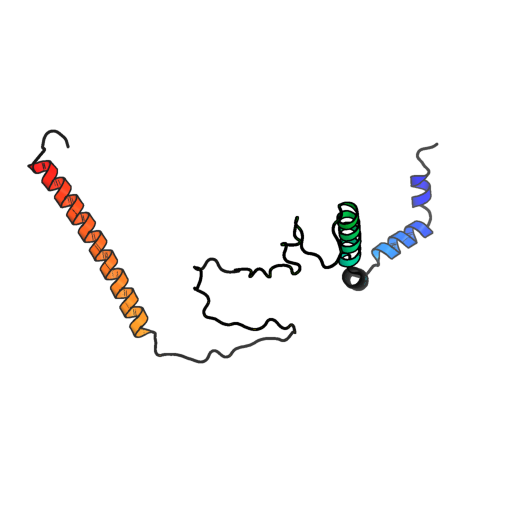 C 1
ATOM 618 O O . LYS A 1 82 ? 5.289 0.648 12.587 1.00 87.50 82 LYS A O 1
ATOM 623 N N . ASN A 1 83 ? 4.034 2.353 11.879 1.00 84.88 83 ASN A N 1
ATOM 624 C CA . ASN A 1 83 ? 3.056 2.286 12.970 1.00 84.88 83 ASN A CA 1
ATOM 625 C C . ASN A 1 83 ? 1.694 1.747 12.515 1.00 84.88 83 ASN A C 1
ATOM 627 O O . ASN A 1 83 ? 1.178 2.149 11.477 1.00 84.88 83 ASN A O 1
ATOM 631 N N . LYS A 1 84 ? 1.026 0.968 13.376 1.00 88.19 84 LYS A N 1
ATOM 632 C CA . LYS A 1 84 ? -0.353 0.475 13.155 1.00 88.19 84 LYS A CA 1
ATOM 633 C C . LYS A 1 84 ? -1.459 1.518 13.411 1.00 88.19 84 LYS A C 1
ATOM 635 O O . LYS A 1 84 ? -2.634 1.174 13.453 1.00 88.19 84 LYS A O 1
ATOM 640 N N . ARG A 1 85 ? -1.112 2.789 13.653 1.00 86.50 85 ARG A N 1
ATOM 641 C CA . ARG A 1 85 ? -2.109 3.862 13.850 1.00 86.50 85 ARG A CA 1
ATOM 642 C C . ARG A 1 85 ? -2.813 4.188 12.529 1.00 86.50 85 ARG A C 1
ATOM 644 O O . ARG A 1 85 ? -2.314 3.823 11.470 1.00 86.50 85 ARG A O 1
ATOM 651 N N . GLY A 1 86 ? -3.951 4.882 12.576 1.00 89.00 86 GLY A N 1
ATOM 652 C CA . GLY A 1 86 ? -4.671 5.330 11.373 1.00 89.00 86 GLY A CA 1
ATOM 653 C C . GLY A 1 86 ? -3.806 6.185 10.434 1.00 89.00 86 GLY A C 1
ATOM 654 O O . GLY A 1 86 ? -2.757 6.696 10.829 1.00 89.00 86 GLY A O 1
ATOM 655 N N . LEU A 1 87 ? -4.186 6.287 9.159 1.00 83.00 87 LEU A N 1
ATOM 656 C CA . LEU A 1 87 ? -3.587 7.263 8.235 1.00 83.00 87 LEU A CA 1
ATOM 657 C C . LEU A 1 87 ? -3.890 8.684 8.746 1.00 83.00 87 LEU A C 1
ATOM 659 O O . LEU A 1 87 ? -4.960 8.906 9.310 1.00 83.00 87 LEU A O 1
ATOM 663 N N . GLY A 1 88 ? -2.926 9.605 8.652 1.00 82.81 88 GLY A N 1
ATOM 664 C CA . GLY A 1 88 ? -3.044 10.958 9.220 1.00 82.81 88 GLY A CA 1
ATOM 665 C C . GLY A 1 88 ? -2.908 11.037 10.750 1.00 82.81 88 GLY A C 1
ATOM 666 O O . GLY A 1 88 ? -3.149 12.085 11.343 1.00 82.81 88 GLY A O 1
ATOM 667 N N . ALA A 1 89 ? -2.538 9.937 11.420 1.00 80.38 89 ALA A N 1
ATOM 668 C CA . ALA A 1 89 ? -2.249 9.944 12.855 1.00 80.38 89 ALA A CA 1
ATOM 669 C C . ALA A 1 89 ? -0.824 10.420 13.175 1.00 80.38 89 ALA A C 1
ATOM 671 O O . ALA A 1 89 ? -0.538 10.694 14.350 1.00 80.38 89 ALA A O 1
ATOM 672 N N . GLU A 1 90 ? 0.076 10.494 12.181 1.00 71.75 90 GLU A N 1
ATOM 673 C CA . GLU A 1 90 ? 1.318 11.227 12.375 1.00 71.75 90 GLU A CA 1
ATOM 674 C C . GLU A 1 90 ? 1.017 12.722 12.434 1.00 71.75 90 GLU A C 1
ATOM 676 O O . GLU A 1 90 ? 0.417 13.314 11.543 1.00 71.75 90 GLU A O 1
ATOM 681 N N . LYS A 1 91 ? 1.416 13.346 13.539 1.00 67.44 91 LYS A N 1
ATOM 682 C CA . LYS A 1 91 ? 1.606 14.788 13.545 1.00 67.44 91 LYS A CA 1
ATOM 683 C C . LYS A 1 91 ? 2.923 14.997 12.831 1.00 67.44 91 LYS A C 1
ATOM 685 O O . LYS A 1 91 ? 3.913 14.427 13.288 1.00 67.44 91 LYS A O 1
ATOM 690 N N . VAL A 1 92 ? 2.888 15.748 11.737 1.00 57.97 92 VAL A N 1
ATOM 691 C CA . VAL A 1 92 ? 4.034 16.153 10.922 1.00 57.97 92 VAL A CA 1
ATOM 692 C C . VAL A 1 92 ? 5.218 16.489 11.832 1.00 57.97 92 VAL A C 1
ATOM 694 O O . VAL A 1 92 ? 5.298 17.554 12.436 1.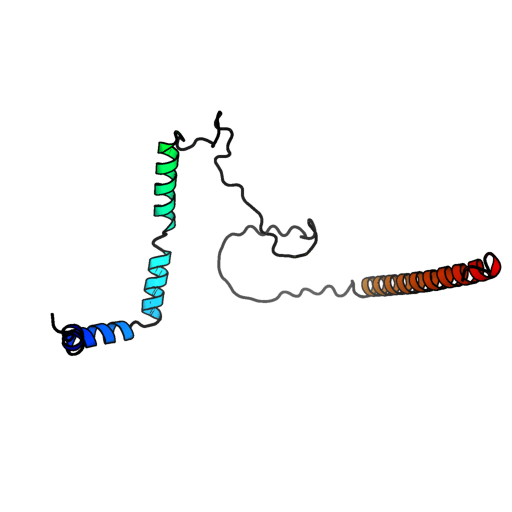00 57.97 92 VAL A O 1
ATOM 697 N N . GLN A 1 93 ? 6.110 15.522 11.995 1.00 57.38 93 GLN A N 1
ATOM 698 C CA . GLN A 1 93 ? 7.509 15.780 12.266 1.00 57.38 93 GLN A CA 1
ATOM 699 C C . GLN A 1 93 ? 8.217 15.209 11.057 1.00 57.38 93 GLN A C 1
ATOM 701 O O . GLN A 1 93 ? 8.770 14.112 11.094 1.00 57.38 93 GLN A O 1
ATOM 706 N N . GLU A 1 94 ? 8.113 15.950 9.959 1.00 57.06 94 GLU A N 1
ATOM 707 C CA . GLU A 1 94 ? 9.106 15.884 8.903 1.00 57.06 94 GLU A CA 1
ATOM 708 C C . GLU A 1 94 ? 10.436 16.248 9.555 1.00 57.06 94 GLU A C 1
ATOM 710 O O . GLU A 1 94 ? 10.771 17.411 9.763 1.00 57.06 94 GLU A O 1
ATOM 715 N N . LYS A 1 95 ? 11.162 15.225 9.992 1.00 53.84 95 LYS A N 1
ATOM 716 C CA . LYS A 1 95 ? 12.600 15.345 10.132 1.00 53.84 95 LYS A CA 1
ATOM 717 C C . LYS A 1 95 ? 13.156 14.927 8.778 1.00 53.84 95 LYS A C 1
ATOM 719 O O . LYS A 1 95 ? 12.933 13.772 8.401 1.00 53.84 95 LYS A O 1
ATOM 724 N N . PRO A 1 96 ? 13.836 15.824 8.048 1.00 49.62 96 PRO A N 1
ATOM 725 C CA . PRO A 1 96 ? 14.631 15.409 6.909 1.00 49.62 96 PRO A CA 1
ATOM 726 C C . PRO A 1 96 ? 15.612 14.350 7.412 1.00 49.62 96 PRO A C 1
ATOM 728 O O . PRO A 1 96 ? 16.346 14.582 8.374 1.00 49.62 96 PRO A O 1
ATOM 731 N N . GLN A 1 97 ? 15.570 13.160 6.819 1.00 47.22 97 GLN A N 1
ATOM 732 C CA . GLN A 1 97 ? 16.615 12.177 7.041 1.00 47.22 97 GLN A CA 1
ATOM 733 C C . GLN A 1 97 ? 17.862 12.679 6.323 1.00 47.22 97 GLN A C 1
ATOM 735 O O . GLN A 1 97 ? 17.986 12.537 5.112 1.00 47.22 97 GLN A O 1
ATOM 740 N N . MET A 1 98 ? 18.776 13.263 7.088 1.00 35.28 98 MET A N 1
ATOM 741 C CA . MET A 1 98 ? 20.189 13.238 6.765 1.00 35.28 98 MET A CA 1
ATOM 742 C C . MET A 1 98 ? 20.907 12.589 7.949 1.00 35.28 98 MET A C 1
ATOM 744 O O . MET A 1 98 ? 20.629 12.877 9.112 1.00 35.28 98 MET A O 1
ATOM 748 N N . VAL A 1 99 ? 21.719 11.607 7.589 1.00 44.03 99 VAL A N 1
ATOM 749 C CA . VAL A 1 99 ? 22.589 10.753 8.399 1.00 44.03 99 VAL A CA 1
ATOM 750 C C . VAL A 1 99 ? 23.425 11.578 9.388 1.00 44.03 99 VAL A C 1
ATOM 752 O O . VAL A 1 99 ? 23.870 12.651 9.006 1.00 44.03 99 VAL A O 1
ATOM 755 N N . GLU A 1 100 ? 23.631 11.073 10.615 1.00 32.84 100 GLU A N 1
ATOM 756 C CA . GLU A 1 100 ? 24.931 10.945 11.320 1.00 32.84 100 GLU A CA 1
ATOM 757 C C . GLU A 1 100 ? 24.772 10.848 12.861 1.00 32.84 100 GLU A C 1
ATOM 759 O O . GLU A 1 100 ? 23.837 11.368 13.469 1.00 32.84 100 GLU A O 1
ATOM 764 N N . TYR A 1 101 ? 25.671 10.072 13.462 1.00 40.78 101 TYR A N 1
ATOM 765 C CA . TYR A 1 101 ? 25.744 9.547 14.828 1.00 40.78 101 TYR A CA 1
ATOM 766 C C . TYR A 1 101 ? 25.787 10.620 15.932 1.00 40.78 101 TYR A C 1
ATOM 768 O O . TYR A 1 101 ? 26.483 11.618 15.782 1.00 40.78 101 TYR A O 1
ATOM 776 N N . SER A 1 102 ? 25.113 10.392 17.071 1.00 35.91 102 SER A N 1
ATOM 777 C CA . SER A 1 102 ? 25.551 10.792 18.432 1.00 35.91 102 SER A CA 1
ATOM 778 C C . SER A 1 102 ? 24.447 10.602 19.490 1.00 35.91 102 SER A C 1
ATOM 780 O O . SER A 1 102 ? 23.256 10.514 19.201 1.00 35.91 102 SER A O 1
ATOM 782 N N . GLU A 1 103 ? 24.903 10.452 20.727 1.00 35.66 103 GLU A N 1
ATOM 783 C CA . GLU A 1 103 ? 24.269 9.834 21.890 1.00 35.66 103 GLU A CA 1
ATOM 784 C C . GLU A 1 103 ? 23.205 10.704 22.614 1.00 35.66 103 GLU A C 1
ATOM 786 O O . GLU A 1 103 ? 23.103 11.915 22.443 1.00 35.66 103 GLU A O 1
ATOM 791 N N . HIS A 1 104 ? 22.390 10.034 23.441 1.00 35.50 104 HIS A N 1
ATOM 792 C CA . HIS A 1 104 ? 21.390 10.533 24.416 1.00 35.50 104 HIS A CA 1
ATOM 793 C C . HIS A 1 104 ? 21.943 11.576 25.442 1.00 35.50 104 HIS A C 1
ATOM 795 O O . HIS A 1 104 ? 23.161 11.679 25.530 1.00 35.50 104 HIS A O 1
ATOM 801 N N . PRO A 1 105 ? 21.149 12.256 26.334 1.00 43.06 105 PRO A N 1
ATOM 802 C CA . PRO A 1 105 ? 19.706 12.143 26.639 1.00 43.06 105 PRO A CA 1
ATOM 803 C C . PRO A 1 105 ? 18.917 13.473 26.890 1.00 43.06 105 PRO A C 1
ATOM 805 O O . PRO A 1 105 ? 19.449 14.555 27.084 1.00 43.06 105 PRO A O 1
ATOM 808 N N . SER A 1 106 ? 17.591 13.316 27.044 1.00 38.38 106 SER A N 1
ATOM 809 C CA . SER A 1 106 ? 16.704 14.050 27.976 1.00 38.38 106 SER A CA 1
ATOM 810 C C . SER A 1 106 ? 16.584 15.584 27.891 1.00 38.38 106 SER A C 1
ATOM 812 O O . SER A 1 106 ? 17.330 16.338 28.509 1.00 38.38 106 SER A O 1
ATOM 814 N N . SER A 1 107 ? 15.435 16.041 27.379 1.00 38.91 107 SER A N 1
ATOM 815 C CA . SER A 1 107 ? 14.749 17.192 27.984 1.00 38.91 107 SER A CA 1
ATOM 816 C C . SER A 1 107 ? 13.258 16.898 28.181 1.00 38.91 107 SER A C 1
ATOM 818 O O . SER A 1 107 ? 12.395 17.213 27.364 1.00 38.91 107 SER A O 1
ATOM 820 N N . ASN A 1 108 ? 12.938 16.266 29.313 1.00 41.91 108 ASN A N 1
ATOM 821 C CA . ASN A 1 108 ? 11.569 16.176 29.809 1.00 41.91 108 ASN A CA 1
ATOM 822 C C . ASN A 1 108 ? 11.153 17.553 30.355 1.00 41.91 108 ASN A C 1
ATOM 824 O O . ASN A 1 108 ? 11.304 17.849 31.542 1.00 41.91 108 ASN A O 1
ATOM 828 N N . ARG A 1 109 ? 10.681 18.440 29.471 1.00 38.66 109 ARG A N 1
ATOM 829 C CA . ARG A 1 109 ? 10.074 19.710 29.879 1.00 38.66 109 ARG A CA 1
ATOM 830 C C . ARG A 1 109 ? 8.620 19.465 30.279 1.00 38.66 109 ARG A C 1
ATOM 832 O O . ARG A 1 109 ? 7.749 19.242 29.442 1.00 38.66 109 ARG A O 1
ATOM 839 N N . LYS A 1 110 ? 8.421 19.503 31.599 1.00 40.78 110 LYS A N 1
ATOM 840 C CA . LYS A 1 110 ? 7.164 19.615 32.349 1.00 40.78 110 LYS A CA 1
ATOM 841 C C . LYS A 1 110 ? 6.037 20.255 31.536 1.00 40.78 110 LYS A C 1
ATOM 843 O O . LYS A 1 110 ? 6.165 21.386 31.072 1.00 40.78 110 LYS A O 1
ATOM 848 N N . ASN A 1 111 ? 4.891 19.581 31.481 1.00 39.28 111 ASN A N 1
ATOM 849 C CA . ASN A 1 111 ? 3.618 20.271 31.307 1.00 39.28 111 ASN A CA 1
ATOM 850 C C . ASN A 1 111 ? 2.575 19.690 32.270 1.00 39.28 111 ASN A C 1
ATOM 852 O O . ASN A 1 111 ? 1.619 19.005 31.895 1.00 39.28 111 ASN A O 1
ATOM 856 N N . ASP A 1 112 ? 2.803 19.975 33.549 1.00 45.22 112 ASP A N 1
ATOM 857 C CA . ASP A 1 112 ? 1.900 19.718 34.668 1.00 45.22 112 ASP A CA 1
ATOM 858 C C . ASP A 1 112 ? 0.712 20.694 34.652 1.00 45.22 112 ASP A C 1
ATOM 860 O O . ASP A 1 112 ? 0.529 21.466 35.583 1.00 45.22 112 ASP A O 1
ATOM 864 N N . LYS A 1 113 ? -0.109 20.701 33.590 1.00 46.62 113 LYS A N 1
ATOM 865 C CA . LYS A 1 113 ? -1.403 21.428 33.579 1.00 46.62 113 LYS A CA 1
ATOM 866 C C . LYS A 1 113 ? -2.532 20.783 32.753 1.00 46.62 113 LYS A C 1
ATOM 868 O O . LYS A 1 113 ? -3.567 21.405 32.547 1.00 46.62 113 LYS A O 1
ATOM 873 N N . VAL A 1 114 ? -2.402 19.522 32.307 1.00 44.75 114 VAL A N 1
ATOM 874 C CA . VAL A 1 114 ? -3.433 18.844 31.467 1.00 44.75 114 VAL A CA 1
ATOM 875 C C . VAL A 1 114 ? -4.019 17.567 32.104 1.00 44.75 114 VAL A C 1
ATOM 877 O O . VAL A 1 114 ? -4.744 16.809 31.455 1.00 44.75 114 VAL A O 1
ATOM 880 N N . SER A 1 115 ? -3.717 17.272 33.370 1.00 50.62 115 SER A N 1
ATOM 881 C CA . SER A 1 115 ? -4.103 15.994 33.992 1.00 50.62 115 SER A CA 1
ATOM 882 C C . SER A 1 115 ? -5.564 15.943 34.473 1.00 50.62 115 SER A C 1
ATOM 884 O O . SER A 1 115 ? -6.177 14.878 34.406 1.00 50.62 115 SER A O 1
ATOM 886 N N . SER A 1 116 ? -6.164 17.065 34.888 1.00 54.34 116 SER A N 1
ATOM 887 C CA . SER A 1 116 ? -7.532 17.095 35.441 1.00 54.34 116 SER A CA 1
ATOM 888 C C . SER A 1 116 ? -8.617 16.933 34.367 1.00 54.34 116 SER A C 1
ATOM 890 O O . SER A 1 116 ? -9.488 16.071 34.487 1.00 54.34 116 SER A O 1
ATOM 892 N N . GLY A 1 117 ? -8.524 17.670 33.254 1.00 56.16 117 GLY A N 1
ATOM 893 C CA . GLY A 1 117 ? -9.509 17.608 32.165 1.00 56.16 117 GLY A CA 1
ATOM 894 C C . GLY A 1 117 ? -9.531 16.269 31.414 1.00 56.16 117 GLY A C 1
ATOM 895 O O . GLY A 1 117 ? -10.588 15.814 30.975 1.00 56.16 117 GLY A O 1
ATOM 896 N N . LYS A 1 118 ? -8.383 15.587 31.295 1.00 59.59 118 LYS A N 1
ATOM 897 C CA . LYS A 1 118 ? -8.303 14.246 30.682 1.00 59.59 118 LYS A CA 1
ATOM 898 C C . LYS A 1 118 ? -8.949 13.177 31.566 1.00 59.59 118 LYS A C 1
ATOM 900 O O . LYS A 1 118 ? -9.642 12.306 31.041 1.00 59.59 118 LYS A O 1
ATOM 905 N N . LYS A 1 119 ? -8.770 13.267 32.889 1.00 63.41 119 LYS A N 1
ATOM 906 C CA . LYS A 1 119 ? -9.411 12.369 33.861 1.00 63.41 119 LYS A CA 1
ATOM 907 C C . LYS A 1 119 ? -10.929 12.584 33.904 1.00 63.41 119 LYS A C 1
ATOM 909 O O . LYS A 1 119 ? -11.662 11.605 33.814 1.00 63.41 119 LYS A O 1
ATOM 914 N N . ALA A 1 120 ? -11.404 13.832 33.896 1.00 67.88 120 ALA A N 1
ATOM 915 C CA . ALA A 1 120 ? -12.837 14.142 33.829 1.00 67.88 120 ALA A CA 1
ATOM 916 C C . ALA A 1 120 ? -13.499 13.605 32.543 1.00 67.88 120 ALA A C 1
ATOM 918 O O . ALA A 1 120 ? -14.540 12.949 32.598 1.00 67.88 120 ALA A O 1
ATOM 919 N N . LYS A 1 121 ? -12.853 13.779 31.379 1.00 75.50 121 LYS A N 1
ATOM 920 C CA . LYS A 1 121 ? -13.332 13.205 30.106 1.00 75.50 121 LYS A CA 1
ATOM 921 C C . LYS A 1 121 ? -13.311 11.671 30.101 1.00 75.50 121 LYS A C 1
ATOM 923 O O . LYS A 1 121 ? -14.174 11.055 29.480 1.00 75.50 121 LYS A O 1
ATOM 928 N N . ALA A 1 122 ? -12.348 11.040 30.774 1.00 79.56 122 ALA A N 1
ATOM 929 C CA . ALA A 1 122 ? -12.297 9.584 30.908 1.00 79.56 122 ALA A CA 1
ATOM 930 C C . ALA A 1 122 ? -13.421 9.043 31.811 1.00 79.56 122 ALA A C 1
ATOM 932 O O . ALA A 1 122 ? -14.041 8.037 31.464 1.00 79.56 122 ALA A O 1
ATOM 933 N N . ILE A 1 123 ? -13.723 9.732 32.915 1.00 77.31 123 ILE A N 1
ATOM 934 C CA . ILE A 1 123 ? -14.843 9.404 33.811 1.00 77.31 123 ILE A CA 1
ATOM 935 C C . ILE A 1 123 ? -16.180 9.574 33.075 1.00 77.31 123 ILE A C 1
ATOM 937 O O . ILE A 1 123 ? -16.984 8.646 33.060 1.00 77.31 123 ILE A O 1
ATOM 941 N N . SER A 1 124 ? -16.369 10.684 32.354 1.00 85.44 124 SER A N 1
ATOM 942 C CA . SER A 1 124 ? -17.564 10.928 31.528 1.00 85.44 124 SER A CA 1
ATOM 943 C C . SER A 1 124 ? -17.785 9.835 30.468 1.00 85.44 124 SER A C 1
ATOM 945 O O . SER A 1 124 ? -18.899 9.336 30.310 1.00 85.44 124 SER A O 1
ATOM 947 N N . LYS A 1 125 ? -16.721 9.371 29.793 1.00 90.50 125 LYS A N 1
ATOM 948 C CA . LYS A 1 125 ? -16.817 8.256 28.831 1.00 90.50 125 LYS A CA 1
ATOM 949 C C . LYS A 1 125 ? -17.209 6.932 29.487 1.00 90.50 125 LYS A C 1
ATOM 951 O O . LYS A 1 125 ? -17.948 6.164 28.878 1.00 90.50 125 LYS A O 1
ATOM 956 N N . ARG A 1 126 ? -16.705 6.641 30.692 1.00 89.00 126 ARG A N 1
ATOM 957 C CA . ARG A 1 126 ? -17.079 5.427 31.440 1.00 89.00 126 ARG A CA 1
ATOM 958 C C . ARG A 1 126 ? -18.539 5.476 31.884 1.00 89.00 126 ARG A C 1
ATOM 960 O O . ARG A 1 126 ? -19.241 4.495 31.686 1.00 89.00 126 ARG A O 1
ATOM 967 N N . MET A 1 127 ? -18.999 6.620 32.383 1.00 92.88 127 MET A N 1
ATOM 968 C CA . MET A 1 127 ? -20.394 6.819 32.783 1.00 92.88 127 MET A CA 1
ATOM 969 C C . MET A 1 127 ? -21.356 6.651 31.601 1.00 92.88 127 MET A C 1
ATOM 971 O O . MET A 1 127 ? -22.335 5.923 31.714 1.00 92.88 127 MET A O 1
ATOM 975 N N . LYS A 1 128 ? -21.021 7.211 30.428 1.00 93.81 128 LYS A N 1
ATOM 976 C CA . LYS A 1 128 ? -21.817 7.024 29.204 1.00 93.81 128 LYS A CA 1
ATOM 977 C C . LYS A 1 128 ? -21.903 5.555 28.769 1.00 93.81 128 LYS A C 1
ATOM 979 O O . LYS A 1 128 ? -22.956 5.114 28.334 1.00 93.81 128 LYS A O 1
ATOM 984 N N . LYS A 1 129 ? -20.810 4.791 28.894 1.00 94.75 129 LYS A N 1
ATOM 985 C CA . LYS A 1 129 ? -20.815 3.348 28.594 1.00 94.75 129 LYS A CA 1
ATOM 986 C C . LYS A 1 129 ? -21.666 2.549 29.579 1.00 94.75 129 LYS A C 1
ATOM 988 O O . LYS A 1 129 ? -22.336 1.618 29.161 1.00 94.75 129 LYS A O 1
ATOM 993 N N . LEU A 1 130 ? -21.625 2.901 30.863 1.00 95.31 130 LEU A N 1
ATOM 994 C CA . LEU A 1 130 ? -22.454 2.255 31.878 1.00 95.31 130 LEU A CA 1
ATOM 995 C C . LEU A 1 130 ? -23.947 2.500 31.598 1.00 95.31 130 LEU A C 1
ATOM 997 O O . LEU A 1 130 ? -24.736 1.568 31.646 1.00 95.31 130 LEU A O 1
ATOM 1001 N N . GLN A 1 131 ? -24.305 3.732 31.227 1.00 92.81 131 GLN A N 1
ATOM 1002 C CA . GLN A 1 131 ? -25.678 4.108 30.883 1.00 92.81 131 GLN A CA 1
ATOM 1003 C C . GLN A 1 131 ? -26.193 3.399 29.620 1.00 92.81 131 GLN A C 1
ATOM 1005 O O . GLN A 1 131 ? -27.333 2.955 29.599 1.00 92.81 131 GLN A O 1
ATOM 1010 N N . ASP A 1 132 ? -25.355 3.258 28.588 1.00 95.19 132 ASP A N 1
ATOM 1011 C CA . ASP A 1 132 ? -25.690 2.514 27.362 1.00 95.19 132 ASP A CA 1
ATOM 1012 C C . ASP A 1 132 ? -25.945 1.024 27.646 1.00 95.19 132 ASP A C 1
ATOM 1014 O O . ASP A 1 132 ? -26.862 0.426 27.091 1.00 95.19 132 ASP A O 1
ATOM 1018 N N . LEU A 1 133 ? -25.164 0.418 28.547 1.00 95.62 133 LEU A N 1
ATOM 1019 C CA . LEU A 1 133 ? -25.385 -0.967 28.965 1.00 95.62 133 LEU A CA 1
ATOM 1020 C C . LEU A 1 133 ? -26.688 -1.132 29.751 1.00 95.62 133 LEU A C 1
ATOM 1022 O O . LEU A 1 133 ? -27.420 -2.081 29.487 1.00 95.62 133 LEU A O 1
ATOM 1026 N N . GLU A 1 134 ? -26.984 -0.208 30.667 1.00 92.75 134 GLU A N 1
ATOM 1027 C CA . GLU A 1 134 ? -28.246 -0.201 31.412 1.00 92.75 134 GLU A CA 1
ATOM 1028 C C . GLU A 1 134 ? -29.444 -0.079 30.463 1.00 92.75 134 GLU A C 1
ATOM 1030 O O . GLU A 1 134 ? -30.367 -0.883 30.535 1.00 92.75 134 GLU A O 1
ATOM 1035 N N . GLN A 1 135 ? -29.389 0.846 29.497 1.00 95.94 135 GLN A N 1
ATOM 1036 C CA . GLN A 1 135 ? -30.442 1.008 28.489 1.00 95.94 135 GLN A CA 1
ATOM 1037 C C . GLN A 1 135 ? -30.657 -0.266 27.673 1.00 95.94 135 GLN A C 1
ATOM 1039 O O . GLN A 1 135 ? -31.793 -0.688 27.501 1.00 95.94 135 GLN A O 1
ATOM 1044 N N . ARG A 1 136 ? -29.588 -0.945 27.241 1.00 95.31 136 ARG A N 1
ATOM 1045 C CA . ARG A 1 136 ? -29.721 -2.221 26.516 1.00 95.31 136 ARG A CA 1
ATOM 1046 C C . ARG A 1 136 ? -30.330 -3.334 27.359 1.00 95.31 136 ARG A C 1
ATOM 1048 O O . ARG A 1 136 ? -30.989 -4.214 26.810 1.00 95.31 136 ARG A O 1
ATOM 1055 N N . LEU A 1 137 ? -30.064 -3.353 28.664 1.00 95.81 137 LEU A N 1
ATOM 1056 C CA . LEU A 1 137 ? -30.703 -4.308 29.567 1.00 95.81 137 LEU A CA 1
ATOM 1057 C C . LEU A 1 137 ? -32.185 -3.970 29.744 1.00 95.81 137 LEU A C 1
ATOM 1059 O O . LEU A 1 137 ? -33.009 -4.875 29.666 1.00 95.81 137 LEU A O 1
ATOM 1063 N N . GLN A 1 138 ? -32.520 -2.687 29.888 1.00 94.25 138 GLN A N 1
ATOM 1064 C CA . GLN A 1 138 ? -33.902 -2.216 29.963 1.00 94.25 138 GLN A CA 1
ATOM 1065 C C . GLN A 1 138 ? -34.684 -2.493 28.678 1.00 94.25 138 GLN A C 1
ATOM 1067 O O . GLN A 1 138 ? -35.811 -2.962 28.759 1.00 94.25 138 GLN A O 1
ATOM 1072 N N . GLU A 1 139 ? -34.096 -2.267 27.503 1.00 91.56 139 GLU A N 1
ATOM 1073 C CA . GLU A 1 139 ? -34.718 -2.571 26.209 1.00 91.56 139 GLU A CA 1
ATOM 1074 C C . GLU A 1 139 ? -34.980 -4.070 26.057 1.00 91.56 139 GLU A C 1
ATOM 1076 O O . GLU A 1 139 ? -36.073 -4.455 25.657 1.00 91.56 139 GLU A O 1
ATOM 1081 N N . LYS A 1 140 ? -34.024 -4.928 26.439 1.00 92.62 140 LYS A N 1
ATOM 1082 C CA . LYS A 1 140 ? -34.219 -6.387 26.416 1.00 92.62 140 LYS A CA 1
ATOM 1083 C C . LYS A 1 140 ? -35.282 -6.852 27.399 1.00 92.62 140 LYS A C 1
ATOM 1085 O O . LYS A 1 140 ? -36.024 -7.781 27.093 1.00 92.62 140 LYS A O 1
ATOM 1090 N N . GLU A 1 141 ? -35.324 -6.261 28.587 1.00 91.56 141 GLU A N 1
ATOM 1091 C CA . GLU A 1 141 ? -36.337 -6.597 29.582 1.00 91.56 141 GLU A CA 1
ATOM 1092 C C . GLU A 1 141 ? -37.718 -6.116 29.134 1.00 91.56 141 GLU A C 1
ATOM 1094 O O . GLU A 1 141 ? -38.689 -6.858 29.245 1.00 91.56 141 GLU A O 1
ATOM 1099 N N . PHE A 1 142 ? -37.789 -4.922 28.542 1.00 93.75 142 PHE A N 1
ATOM 1100 C CA . PHE A 1 142 ? -38.993 -4.402 27.910 1.00 93.75 142 PHE A CA 1
ATOM 1101 C C . PHE A 1 142 ? -39.453 -5.311 26.774 1.00 93.75 142 PHE A C 1
ATOM 1103 O O . PHE A 1 142 ? -40.614 -5.681 26.747 1.0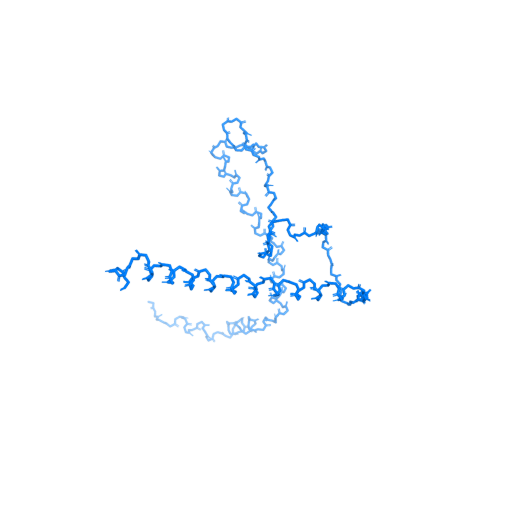0 93.75 142 PHE A O 1
ATOM 1110 N N . GLU A 1 143 ? -38.559 -5.725 25.878 1.00 88.19 143 GLU A N 1
ATOM 1111 C CA . GLU A 1 143 ? -38.877 -6.614 24.761 1.00 88.19 143 GLU A CA 1
ATOM 1112 C C . GLU A 1 143 ? -39.388 -7.974 25.259 1.00 88.19 143 GLU A C 1
ATOM 1114 O O . GLU A 1 143 ? -40.430 -8.443 24.811 1.00 88.19 143 GLU A O 1
ATOM 1119 N N . ARG A 1 144 ? -38.730 -8.575 26.259 1.00 87.19 144 ARG A N 1
ATOM 1120 C CA . ARG A 1 144 ? -39.196 -9.818 26.900 1.00 87.19 144 ARG A CA 1
ATOM 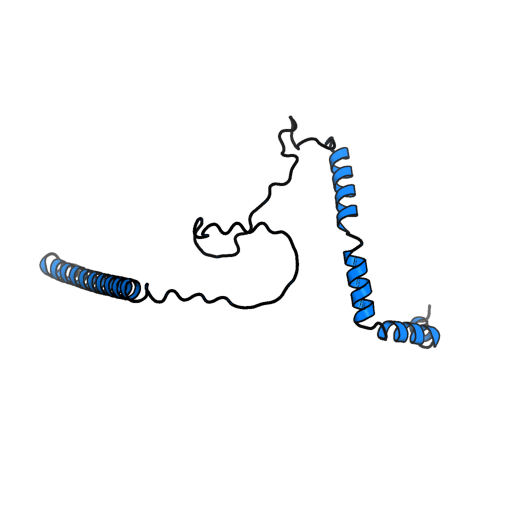1121 C C . ARG A 1 144 ? -40.557 -9.658 27.569 1.00 87.19 144 ARG A C 1
ATOM 1123 O O . ARG A 1 144 ? -41.415 -10.523 27.410 1.00 87.19 144 ARG A O 1
ATOM 1130 N N . ALA A 1 145 ? -40.754 -8.578 28.324 1.00 87.62 145 ALA A N 1
ATOM 1131 C CA . ALA A 1 145 ? -42.023 -8.289 28.982 1.00 87.62 145 ALA A CA 1
ATOM 1132 C C . ALA A 1 145 ? -43.135 -8.032 27.955 1.00 87.62 145 ALA A C 1
ATOM 1134 O O . ALA A 1 145 ? -44.231 -8.568 28.101 1.00 87.62 145 ALA A O 1
ATOM 1135 N N . PHE A 1 146 ? -42.822 -7.293 26.892 1.00 89.19 146 PHE A N 1
ATOM 1136 C CA . PHE A 1 146 ? -43.712 -6.980 25.783 1.00 89.19 146 PHE A CA 1
ATOM 1137 C C . PHE A 1 146 ? -44.124 -8.243 25.023 1.00 89.19 146 PHE A C 1
ATOM 1139 O O . PHE A 1 146 ? -45.313 -8.470 24.825 1.00 89.19 146 PHE A O 1
ATOM 1146 N N . PHE A 1 147 ? -43.178 -9.116 24.661 1.00 83.25 147 PHE A N 1
ATOM 1147 C CA . PHE A 1 147 ? -43.496 -10.385 23.998 1.00 83.25 147 PHE A CA 1
ATOM 1148 C C . PHE A 1 147 ? -44.290 -11.330 24.898 1.00 83.25 147 PHE A C 1
ATOM 1150 O O . PHE A 1 147 ? -45.230 -11.955 24.420 1.00 83.25 147 PHE A O 1
ATOM 1157 N N . ARG A 1 148 ? -43.992 -11.388 26.201 1.00 80.69 148 ARG A N 1
ATOM 1158 C CA . ARG A 1 148 ? -44.797 -12.164 27.157 1.00 80.69 148 ARG A CA 1
ATOM 1159 C C . ARG A 1 148 ? -46.246 -11.670 27.233 1.00 80.69 148 ARG A C 1
ATOM 1161 O O . ARG A 1 148 ? -47.147 -12.478 27.423 1.00 80.69 148 ARG A O 1
ATOM 1168 N N . GLU A 1 149 ? -46.464 -10.361 27.135 1.00 78.81 149 GLU A N 1
ATOM 1169 C CA . GLU A 1 149 ? -47.796 -9.756 27.251 1.00 78.81 149 GLU A CA 1
ATOM 1170 C C . GLU A 1 149 ? -48.592 -9.810 25.939 1.00 78.81 149 GLU A C 1
ATOM 1172 O O . GLU A 1 149 ? -49.799 -10.039 25.969 1.00 78.81 149 GLU A O 1
ATOM 1177 N N . PHE A 1 150 ? -47.931 -9.656 24.789 1.00 74.12 150 PHE A N 1
ATOM 1178 C CA . PHE A 1 150 ? -48.603 -9.573 23.489 1.00 74.12 150 PHE A CA 1
ATOM 1179 C C . PHE A 1 150 ? -48.560 -10.869 22.662 1.00 74.12 150 PHE A C 1
ATOM 1181 O O . PHE A 1 150 ? -49.412 -11.040 21.795 1.00 74.12 150 PHE A O 1
ATOM 1188 N N . TRP A 1 151 ? -47.625 -11.792 22.916 1.00 70.00 151 TRP A N 1
ATOM 1189 C CA . TRP A 1 151 ? -47.470 -13.061 22.182 1.00 70.00 151 TRP A CA 1
ATOM 1190 C C . TRP A 1 151 ? -47.137 -14.244 23.123 1.00 70.00 151 TRP A C 1
ATOM 1192 O O . TRP A 1 151 ? -46.030 -14.786 23.085 1.00 70.00 151 TRP A O 1
ATOM 1202 N N . PRO A 1 152 ? -48.089 -14.683 23.968 1.00 65.44 152 PRO A N 1
ATOM 1203 C CA . PRO A 1 152 ? -47.856 -15.729 24.970 1.00 65.44 152 PRO A CA 1
ATOM 1204 C C . PRO A 1 152 ? -47.533 -17.122 24.397 1.00 65.44 152 PRO A C 1
ATOM 1206 O O . PRO A 1 152 ? -46.921 -17.922 25.095 1.00 65.44 152 PRO A O 1
ATOM 1209 N N . ASP A 1 153 ? -47.899 -17.412 23.144 1.00 65.56 153 ASP A N 1
ATOM 1210 C CA . ASP A 1 153 ? -47.797 -18.762 22.562 1.00 65.56 153 ASP A CA 1
ATOM 1211 C C . ASP A 1 153 ? -46.458 -19.062 21.851 1.00 65.56 153 ASP A C 1
ATOM 1213 O O . ASP A 1 153 ? -46.269 -20.172 21.359 1.00 65.56 153 ASP A O 1
ATOM 1217 N N . ASN A 1 154 ? -45.529 -18.097 21.769 1.00 62.41 154 ASN A N 1
ATOM 1218 C CA . ASN A 1 154 ? -44.291 -18.219 20.974 1.00 62.41 154 ASN A CA 1
ATOM 1219 C C . ASN A 1 154 ? -42.997 -17.840 21.733 1.00 62.41 154 ASN A C 1
ATOM 1221 O O . ASN A 1 154 ? -41.974 -17.557 21.100 1.00 62.41 154 ASN A O 1
ATOM 1225 N N . VAL A 1 155 ? -43.045 -17.836 23.071 1.00 58.38 155 VAL A N 1
ATOM 1226 C CA . VAL A 1 155 ? -41.881 -17.727 23.975 1.00 58.38 155 VAL A CA 1
ATOM 1227 C C . VAL A 1 155 ? -41.589 -19.079 24.611 1.00 58.38 155 VAL A C 1
ATOM 1229 O O . VAL A 1 155 ? -42.553 -19.723 25.075 1.00 58.38 155 VAL A O 1
#

Sequence (155 aa):
MPPNVLAALLHHPDVLAALRSLADIDLATAMLWWMVSDAVGEAGAVHVVIDELLKKHGWKEGTGLGISEQGRLEPVQAFLKKNKRGLGAEKVQEKPQMVEYSEHPSSNRKNDKVSSGKKAKAISKRMKKLQDLEQRLQEKEFERAFFREFWPDNV

Radius of gyration: 36.5 Å; chains: 1; bounding box: 101×67×64 Å

Organism: Rhododendron simsii (NCBI:txid118357)

InterPro domains:
  IPR000467 G-patch domain [PF01585] (53-90)
  IPR000467 G-patch domain [PS50174] (52-92)
  IPR000467 G-patch domain [SM00443] (44-90)
  IPR039146 G patch domain and ankyrin repeat-containing protein 1 [PTHR20923] (53-155)

Secondary structure (DSSP, 8-state):
--TTHHHHHTT-HHHHHHHHHHHT--HHHHHHHHHHHHHS-THHHHHHHHHHHHHHTT--TT--SSTTS-S-SSPPPPP---S-SPTT-S---------------------TTSHHHHHHHHHHHHHHHHHHHHHHHHHHHHHHHHHHHH-TT--

Foldseek 3Di:
DDPCPVVVVVPDVVVVVVVVVVVPCPPVNVVVVVVVVVVPDPVVVVVVVVVVVCVVVVDDPPFADDPRSPHDPDDDDDDDDPDPDDPVPDDDPPDPDDDDDDDDDDDPDDDPPPPPVVVVVVVVVVVVVVVVVVVVVVVVVCVVVVCCVPPVPPD

pLDDT: mean 70.99, std 17.43, range [32.84, 95.94]